Protein AF-A0A060ZBN4-F1 (afdb_monomer)

Foldseek 3Di:
DWQLCPPPQAATWDWDFWLWIWIWGDDPVDIGTQETHDPDPDDPDRAGWPDKDADNVDSQWIWTDGPQQKIWIKGWCRPGRDDDDDRTYIDTPDMDRDPDDDDDDD

Structure (mmCIF, N/CA/C/O backbone):
data_AF-A0A060ZBN4-F1
#
_entry.id   AF-A0A060ZBN4-F1
#
loop_
_atom_site.group_PDB
_atom_site.id
_atom_site.type_symbol
_atom_site.label_atom_id
_atom_site.label_alt_id
_atom_site.label_comp_id
_atom_site.label_asym_id
_atom_site.label_entity_id
_atom_site.label_seq_id
_atom_site.pdbx_PDB_ins_code
_atom_site.Cartn_x
_atom_site.Cartn_y
_atom_site.Cartn_z
_atom_site.occupancy
_atom_site.B_iso_or_equiv
_atom_site.auth_seq_id
_atom_site.auth_comp_id
_atom_site.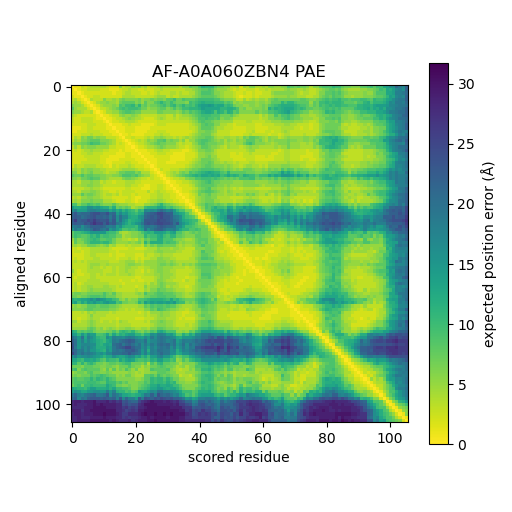auth_asym_id
_atom_site.auth_atom_id
_atom_site.pdbx_PDB_model_num
ATOM 1 N N . MET A 1 1 ? -1.896 5.415 0.949 1.00 89.25 1 MET A N 1
ATOM 2 C CA . MET A 1 1 ? -3.279 5.002 0.652 1.00 89.25 1 MET A CA 1
ATOM 3 C C . MET A 1 1 ? -3.711 3.977 1.683 1.00 89.25 1 MET A C 1
ATOM 5 O O . MET A 1 1 ? -2.973 3.020 1.905 1.00 89.25 1 MET A O 1
ATOM 9 N N . TRP A 1 2 ? -4.838 4.212 2.347 1.00 90.19 2 TRP A N 1
ATOM 10 C CA . TRP A 1 2 ? -5.403 3.265 3.309 1.00 90.19 2 TRP A CA 1
ATOM 11 C C . TRP A 1 2 ? -6.027 2.072 2.591 1.00 90.19 2 TRP A C 1
ATOM 13 O O . TRP A 1 2 ? -6.480 2.217 1.456 1.00 90.19 2 TRP A O 1
ATOM 23 N N . ILE A 1 3 ? -6.034 0.915 3.249 1.00 88.25 3 ILE A N 1
A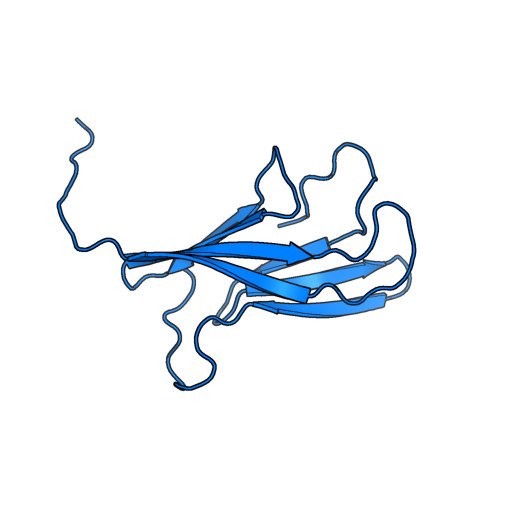TOM 24 C CA . ILE A 1 3 ? -6.763 -0.258 2.771 1.00 88.25 3 ILE A CA 1
ATOM 25 C C . ILE A 1 3 ? -8.255 0.092 2.590 1.00 88.25 3 ILE A C 1
ATOM 27 O O . ILE A 1 3 ? -8.838 0.721 3.478 1.00 88.25 3 ILE A O 1
ATOM 31 N N . PRO A 1 4 ? -8.892 -0.285 1.466 1.00 88.31 4 PRO A N 1
ATOM 32 C CA . PRO A 1 4 ? -10.304 -0.007 1.202 1.00 88.31 4 PRO A CA 1
ATOM 33 C C . PRO A 1 4 ? -11.219 -0.976 1.971 1.00 88.31 4 PRO A C 1
ATOM 35 O O . PRO A 1 4 ? -12.034 -1.699 1.400 1.00 88.31 4 PRO A O 1
ATOM 38 N N . ASP A 1 5 ? -11.084 -1.012 3.296 1.00 84.19 5 ASP A N 1
ATOM 39 C CA . ASP A 1 5 ? -11.881 -1.873 4.165 1.00 84.19 5 ASP A CA 1
ATOM 40 C C . ASP A 1 5 ? -13.139 -1.159 4.676 1.00 84.19 5 ASP A C 1
ATOM 42 O O . ASP A 1 5 ? -13.200 -0.631 5.784 1.00 84.19 5 ASP A O 1
ATOM 46 N N . SER A 1 6 ? -14.189 -1.175 3.858 1.00 76.62 6 SER A N 1
ATOM 47 C CA . SER A 1 6 ? -15.493 -0.599 4.223 1.00 76.62 6 SER A CA 1
ATOM 48 C C . SER A 1 6 ? -16.224 -1.353 5.342 1.00 76.62 6 SER A C 1
ATOM 50 O O . SER A 1 6 ? -17.188 -0.828 5.901 1.00 76.62 6 SER A O 1
ATOM 52 N N . LYS A 1 7 ? -15.806 -2.585 5.661 1.00 78.50 7 LYS A N 1
ATOM 53 C CA . LYS A 1 7 ? -16.495 -3.470 6.613 1.00 78.50 7 LYS A CA 1
ATOM 54 C C . LYS A 1 7 ? -15.752 -3.620 7.948 1.00 78.50 7 LYS A C 1
ATOM 56 O O . LYS A 1 7 ? -16.307 -4.248 8.847 1.00 78.50 7 LYS A O 1
ATOM 61 N N . GLY A 1 8 ? -14.544 -3.065 8.086 1.00 77.25 8 GLY A N 1
ATOM 62 C CA . GLY A 1 8 ? -13.721 -3.175 9.300 1.00 77.25 8 GLY A CA 1
ATOM 63 C C . GLY A 1 8 ? -13.253 -4.607 9.589 1.00 77.25 8 GLY A C 1
ATOM 64 O O . GLY A 1 8 ? -13.158 -5.020 10.744 1.00 77.25 8 GLY A O 1
ATOM 65 N N . VAL A 1 9 ? -13.072 -5.411 8.541 1.00 80.06 9 VAL A N 1
ATOM 66 C CA . VAL A 1 9 ? -12.719 -6.837 8.611 1.00 80.06 9 VAL A CA 1
ATOM 67 C C . VAL A 1 9 ? -11.197 -7.039 8.643 1.00 80.06 9 VAL A C 1
ATOM 69 O O . VAL A 1 9 ? -10.713 -8.062 9.145 1.00 80.06 9 VAL A O 1
ATOM 72 N N . TYR A 1 10 ? -10.450 -6.065 8.129 1.00 79.12 10 TYR A N 1
ATOM 73 C CA . TYR A 1 10 ? -8.999 -6.048 8.020 1.00 79.12 10 TYR A CA 1
ATOM 74 C C . TYR A 1 10 ? -8.378 -5.134 9.087 1.00 79.12 10 TYR A C 1
ATOM 76 O O . TYR A 1 10 ? -9.036 -4.242 9.617 1.00 79.12 10 TYR A O 1
ATOM 84 N N . PRO A 1 11 ? -7.099 -5.347 9.444 1.00 81.50 11 PRO A N 1
ATOM 85 C CA . PRO A 1 11 ? -6.375 -4.377 10.254 1.00 81.50 11 PRO A CA 1
ATOM 86 C C . PRO A 1 11 ? -6.202 -3.052 9.499 1.00 81.50 11 PRO A C 1
ATOM 88 O O . PRO A 1 11 ? -6.147 -3.038 8.269 1.00 81.50 11 PRO A O 1
ATOM 91 N N . ASP A 1 12 ? -6.014 -1.963 10.241 1.00 87.75 12 ASP A N 1
ATOM 92 C CA . ASP A 1 12 ? -5.713 -0.643 9.683 1.00 87.75 12 ASP A CA 1
ATOM 93 C C . ASP A 1 12 ? -4.341 -0.652 8.994 1.00 87.75 12 ASP A C 1
ATOM 95 O O . ASP A 1 12 ? -3.283 -0.508 9.620 1.00 87.75 12 ASP A O 1
ATOM 99 N N . LEU A 1 13 ? -4.359 -0.869 7.678 1.00 89.38 13 LEU A N 1
ATOM 100 C CA . LEU A 1 13 ? -3.168 -0.910 6.840 1.00 89.38 13 LEU A CA 1
ATOM 101 C C . LEU A 1 13 ? -3.048 0.357 5.998 1.00 89.38 13 LEU A C 1
ATOM 103 O O . LEU A 1 13 ? -3.973 0.762 5.293 1.00 89.38 13 LEU A O 1
ATOM 107 N N . LEU A 1 14 ? -1.857 0.943 6.025 1.00 91.00 14 LEU A N 1
ATOM 108 C CA . LEU A 1 14 ? -1.466 2.079 5.210 1.00 91.00 14 LEU A CA 1
ATOM 109 C C . LEU A 1 14 ? -0.365 1.649 4.241 1.00 91.00 14 LEU A C 1
ATOM 111 O O . LEU A 1 14 ? 0.723 1.253 4.652 1.00 91.00 14 LEU A O 1
ATOM 115 N N . ALA A 1 15 ? -0.627 1.769 2.944 1.00 91.25 15 ALA A N 1
ATOM 116 C CA . ALA A 1 15 ? 0.375 1.568 1.906 1.00 91.25 15 ALA A CA 1
ATOM 117 C C . ALA A 1 15 ? 1.035 2.893 1.502 1.00 91.25 15 ALA A C 1
ATOM 119 O O . ALA A 1 15 ? 0.358 3.912 1.319 1.00 91.25 15 ALA A O 1
ATOM 120 N N . THR A 1 16 ? 2.353 2.868 1.323 1.00 90.81 16 THR A N 1
ATOM 121 C CA . THR A 1 16 ? 3.155 4.006 0.850 1.00 90.81 16 THR A CA 1
ATOM 122 C C . THR A 1 16 ? 4.135 3.545 -0.220 1.00 90.81 16 THR A C 1
ATOM 124 O O . THR A 1 16 ? 4.862 2.576 0.013 1.00 90.81 16 THR A O 1
ATOM 127 N N . SER A 1 17 ? 4.193 4.242 -1.352 1.00 86.44 17 SER A N 1
ATOM 128 C CA . SER A 1 17 ? 5.205 4.029 -2.389 1.00 86.44 17 SER A CA 1
ATOM 129 C C . SER A 1 17 ? 6.423 4.938 -2.206 1.00 86.44 17 SER A C 1
ATOM 131 O O . SER A 1 17 ? 6.360 5.985 -1.562 1.00 86.44 17 SER A O 1
ATOM 133 N N . GLY A 1 18 ? 7.537 4.508 -2.787 1.00 80.81 18 GLY A N 1
ATOM 134 C CA . GLY A 1 18 ? 8.813 5.209 -2.896 1.00 80.81 18 GLY A CA 1
ATOM 135 C C . GLY A 1 18 ? 9.697 4.374 -3.818 1.00 80.81 18 GLY A C 1
ATOM 136 O O . GLY A 1 18 ? 9.236 3.939 -4.872 1.00 80.81 18 GLY A O 1
ATOM 137 N N . ASP A 1 19 ? 10.900 4.024 -3.368 1.00 78.12 19 ASP A N 1
ATOM 138 C CA . ASP A 1 19 ? 11.727 3.012 -4.053 1.00 78.12 19 ASP A CA 1
ATOM 139 C C . ASP A 1 19 ? 11.118 1.601 -3.966 1.00 78.12 19 ASP A C 1
ATOM 141 O O . ASP A 1 19 ? 11.362 0.744 -4.806 1.00 78.12 19 ASP A O 1
ATOM 145 N N . TYR A 1 20 ? 10.296 1.366 -2.940 1.00 83.25 20 TYR A N 1
ATOM 146 C CA . TYR A 1 20 ? 9.586 0.115 -2.691 1.00 83.25 20 TYR A CA 1
ATOM 147 C C . TYR A 1 20 ? 8.182 0.420 -2.180 1.00 83.25 20 TYR A C 1
ATOM 149 O O . TYR A 1 20 ? 7.952 1.474 -1.575 1.00 83.25 20 TYR A O 1
ATOM 157 N N . LEU A 1 21 ? 7.253 -0.521 -2.348 1.00 86.69 21 LEU A N 1
ATOM 158 C CA . LEU A 1 21 ? 5.941 -0.414 -1.722 1.00 86.69 21 LEU A CA 1
ATOM 159 C C . LEU A 1 21 ? 6.040 -0.935 -0.280 1.00 86.69 21 LEU A C 1
ATOM 161 O O . LEU A 1 21 ? 6.486 -2.053 -0.024 1.00 86.69 21 LEU A O 1
ATOM 165 N N . ARG A 1 22 ? 5.665 -0.102 0.687 1.00 90.38 22 ARG A N 1
ATOM 166 C CA . ARG A 1 22 ? 5.691 -0.423 2.120 1.00 90.38 22 ARG A CA 1
ATOM 167 C C . ARG A 1 22 ? 4.276 -0.479 2.655 1.00 90.38 22 ARG A C 1
ATOM 169 O O . ARG A 1 22 ? 3.483 0.419 2.374 1.00 90.38 22 ARG A O 1
ATOM 176 N N . ILE A 1 23 ? 3.996 -1.500 3.453 1.00 90.69 23 ILE A N 1
ATOM 177 C CA . ILE A 1 23 ? 2.737 -1.670 4.168 1.00 90.69 23 ILE A CA 1
ATOM 178 C C . ILE A 1 23 ? 2.999 -1.453 5.649 1.00 90.69 23 ILE A C 1
ATOM 180 O O . ILE A 1 23 ? 3.800 -2.155 6.273 1.00 90.69 23 ILE A O 1
ATOM 184 N N . TRP A 1 24 ? 2.309 -0.473 6.202 1.00 90.38 24 TRP A N 1
ATOM 185 C CA . TRP A 1 24 ? 2.351 -0.106 7.603 1.00 90.38 24 TRP A CA 1
ATOM 186 C C . TRP A 1 24 ? 1.058 -0.556 8.263 1.00 90.38 24 TRP A C 1
ATOM 188 O O . TRP A 1 24 ? -0.014 -0.347 7.703 1.00 90.38 24 TRP A O 1
ATOM 198 N N . ARG A 1 25 ? 1.149 -1.138 9.454 1.00 88.38 25 ARG A N 1
ATOM 199 C CA . ARG A 1 25 ? 0.005 -1.275 10.350 1.00 88.38 25 ARG A CA 1
ATOM 200 C C . ARG A 1 25 ? -0.014 -0.065 11.256 1.00 88.38 25 ARG A C 1
ATOM 202 O O . ARG A 1 25 ? 0.975 0.221 11.936 1.00 88.38 25 ARG A O 1
ATOM 209 N N . VAL A 1 26 ? -1.131 0.636 11.239 1.00 87.56 26 VAL A N 1
ATOM 210 C CA . VAL A 1 26 ? -1.380 1.750 12.141 1.00 87.56 26 VAL A CA 1
ATOM 211 C C . VAL A 1 26 ? -2.325 1.248 13.221 1.00 87.56 26 VAL A C 1
ATOM 213 O O . VAL A 1 26 ? -3.265 0.515 12.952 1.00 87.56 26 VAL A O 1
ATOM 216 N N . SER A 1 27 ? -2.032 1.585 14.463 1.00 84.69 27 SER A N 1
ATOM 217 C CA . SER A 1 27 ? -2.899 1.355 15.612 1.00 84.69 27 SER A CA 1
ATOM 218 C C . SER A 1 27 ? -2.970 2.646 16.418 1.00 84.69 27 SER A C 1
ATOM 220 O O . SER A 1 27 ? -2.177 3.562 16.191 1.00 84.69 27 SER A O 1
ATOM 222 N N . GLU A 1 28 ? -3.877 2.718 17.390 1.00 82.50 28 GLU A N 1
ATOM 223 C CA . GLU A 1 28 ? -3.970 3.879 18.286 1.00 82.50 28 GLU A CA 1
ATOM 224 C C . GLU A 1 28 ? -2.651 4.169 19.021 1.00 82.50 28 GLU A C 1
ATOM 226 O O . GLU A 1 28 ? -2.353 5.318 19.340 1.00 82.50 28 GLU A O 1
ATOM 231 N N . THR A 1 29 ? -1.853 3.131 19.288 1.00 84.94 29 THR A N 1
ATOM 232 C CA . THR A 1 29 ? -0.651 3.220 20.125 1.00 84.94 29 THR A CA 1
ATOM 233 C C . THR A 1 29 ? 0.650 3.279 19.335 1.00 84.94 29 THR A C 1
ATOM 235 O O . THR A 1 29 ? 1.629 3.843 19.818 1.00 84.94 29 THR A O 1
ATOM 238 N N . GLU A 1 30 ? 0.696 2.686 18.141 1.00 86.12 30 GLU A N 1
ATOM 239 C CA . GLU A 1 30 ? 1.918 2.614 17.339 1.00 86.12 30 GLU A CA 1
ATOM 240 C C . GLU A 1 30 ? 1.651 2.471 15.838 1.00 86.12 30 GLU A C 1
ATOM 242 O O . GLU A 1 30 ? 0.643 1.912 15.405 1.00 86.12 30 GLU A O 1
ATOM 247 N N . THR A 1 31 ? 2.605 2.948 15.035 1.00 89.06 31 THR A N 1
ATOM 248 C CA . THR A 1 31 ? 2.693 2.663 13.599 1.00 89.06 31 THR A CA 1
ATOM 249 C C . THR A 1 31 ? 3.907 1.784 13.353 1.00 89.06 31 THR A C 1
ATOM 251 O O . THR A 1 31 ? 5.035 2.182 13.652 1.00 89.06 31 THR A O 1
ATOM 254 N N . ARG A 1 32 ? 3.691 0.596 12.794 1.00 88.50 32 ARG A N 1
ATOM 255 C CA . ARG A 1 32 ? 4.743 -0.394 12.558 1.00 88.50 32 ARG A CA 1
ATOM 256 C C . ARG A 1 32 ? 4.801 -0.780 11.088 1.00 88.50 32 ARG A C 1
ATOM 258 O O . ARG A 1 32 ? 3.775 -1.005 10.455 1.00 88.50 32 ARG A O 1
ATOM 265 N N . LEU A 1 33 ? 6.013 -0.903 10.550 1.00 88.50 33 LEU A N 1
ATOM 266 C CA . LEU A 1 33 ? 6.219 -1.502 9.233 1.00 88.50 33 LEU A CA 1
ATOM 267 C C . LEU A 1 33 ? 5.920 -3.004 9.319 1.00 88.50 33 LEU A C 1
ATOM 269 O O . LEU A 1 33 ? 6.619 -3.733 10.024 1.00 88.50 33 LEU A O 1
ATOM 273 N N . GLU A 1 34 ? 4.892 -3.454 8.607 1.00 86.25 34 GLU A N 1
ATOM 274 C CA . GLU A 1 34 ? 4.516 -4.868 8.536 1.00 86.25 34 GLU A CA 1
ATOM 275 C C . GLU A 1 34 ? 5.207 -5.568 7.372 1.00 86.25 34 GLU A C 1
ATOM 277 O O . GLU A 1 34 ? 5.766 -6.649 7.542 1.00 86.25 34 GLU A O 1
ATOM 282 N N . CYS A 1 35 ? 5.183 -4.940 6.192 1.00 85.94 35 CYS A N 1
ATOM 283 C CA . CYS A 1 35 ? 5.639 -5.574 4.966 1.00 85.94 35 CYS A CA 1
ATOM 284 C C . CYS A 1 35 ? 6.397 -4.606 4.060 1.00 85.94 35 CYS A C 1
ATOM 286 O O . CYS A 1 35 ? 5.989 -3.460 3.865 1.00 85.94 35 CYS A O 1
ATOM 288 N N . LEU A 1 36 ? 7.478 -5.099 3.461 1.00 87.44 36 LEU A N 1
ATOM 289 C CA . LEU A 1 36 ? 8.172 -4.444 2.360 1.00 87.44 36 LEU A CA 1
ATOM 290 C C . LEU A 1 36 ? 7.961 -5.290 1.105 1.00 87.44 36 LEU A C 1
ATOM 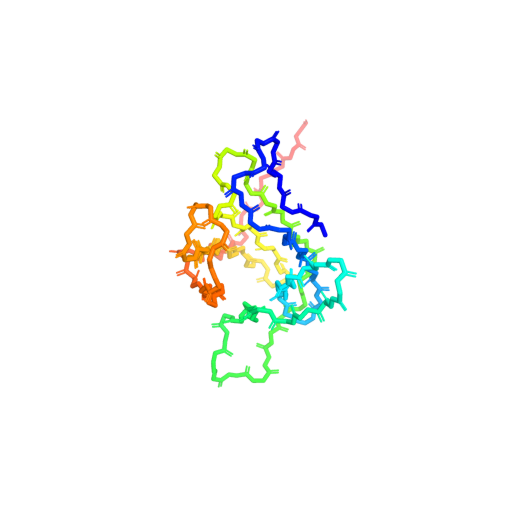292 O O . LEU A 1 36 ? 8.469 -6.407 1.005 1.00 87.44 36 LEU A O 1
ATOM 296 N N . LEU A 1 37 ? 7.222 -4.742 0.152 1.00 84.50 37 LEU A N 1
ATOM 297 C CA . LEU A 1 37 ? 6.968 -5.350 -1.141 1.00 84.50 37 LEU A CA 1
ATOM 298 C C . LEU A 1 37 ? 8.086 -4.922 -2.086 1.00 84.50 37 LEU A C 1
ATOM 300 O O . LEU A 1 37 ? 8.115 -3.800 -2.595 1.00 84.50 37 LEU A O 1
ATOM 304 N N . ASN A 1 38 ? 9.044 -5.828 -2.257 1.00 79.56 38 ASN A N 1
ATOM 305 C CA . ASN A 1 38 ? 10.153 -5.665 -3.179 1.00 79.56 38 ASN A CA 1
ATOM 306 C C . ASN A 1 38 ? 10.224 -6.872 -4.112 1.00 79.56 38 ASN A C 1
ATOM 308 O O . ASN A 1 38 ? 10.177 -8.028 -3.691 1.00 79.56 38 ASN A O 1
ATOM 312 N N . ASN A 1 39 ? 10.311 -6.567 -5.397 1.00 66.56 39 ASN A N 1
ATOM 313 C CA . ASN A 1 39 ? 10.268 -7.525 -6.483 1.00 66.56 39 ASN A CA 1
ATOM 314 C C . ASN A 1 39 ? 11.665 -8.081 -6.798 1.00 66.56 39 ASN A C 1
ATOM 316 O O . ASN A 1 39 ? 11.819 -9.182 -7.320 1.00 66.56 39 ASN A O 1
ATOM 320 N N . ASN A 1 40 ? 12.709 -7.345 -6.416 1.00 63.19 40 ASN A N 1
ATOM 321 C CA . ASN A 1 40 ? 14.074 -7.685 -6.756 1.00 63.19 40 ASN A CA 1
ATOM 322 C C . ASN A 1 40 ? 14.884 -8.015 -5.501 1.00 63.19 40 ASN A C 1
ATOM 324 O O . ASN A 1 40 ? 15.401 -7.135 -4.818 1.00 63.19 40 ASN A O 1
ATOM 328 N N . LYS A 1 41 ? 14.994 -9.308 -5.180 1.00 57.09 41 LYS A N 1
ATOM 329 C CA . LYS A 1 41 ? 15.833 -9.775 -4.062 1.00 57.09 41 LYS A CA 1
ATOM 330 C C . LYS A 1 41 ? 17.336 -9.750 -4.378 1.00 57.09 41 LYS A C 1
ATOM 332 O O . LYS A 1 41 ? 18.115 -10.063 -3.486 1.00 57.09 41 LYS A O 1
ATOM 337 N N . ASN A 1 42 ? 17.741 -9.445 -5.618 1.00 49.81 42 ASN A N 1
ATOM 338 C CA . ASN A 1 42 ? 19.095 -9.734 -6.103 1.00 49.81 42 ASN A CA 1
ATOM 339 C C . ASN A 1 42 ? 19.755 -8.601 -6.910 1.00 49.81 42 ASN A C 1
ATOM 341 O O . ASN A 1 42 ? 20.850 -8.787 -7.431 1.00 49.81 42 ASN A O 1
ATOM 345 N N . SER A 1 43 ? 19.109 -7.444 -7.050 1.00 50.91 43 SER A N 1
ATOM 346 C CA . SER A 1 43 ? 19.677 -6.299 -7.757 1.00 50.91 43 SER A CA 1
ATOM 347 C C . SER A 1 43 ? 19.322 -5.017 -7.022 1.00 50.91 43 SER A C 1
ATOM 349 O O . SER A 1 43 ? 18.150 -4.778 -6.733 1.00 50.91 43 SER A O 1
ATOM 351 N N . ASP A 1 44 ? 20.329 -4.181 -6.789 1.00 53.66 44 ASP A N 1
ATOM 352 C CA . ASP A 1 44 ? 20.227 -2.859 -6.160 1.00 53.66 44 ASP A CA 1
ATOM 353 C C . ASP A 1 44 ? 19.402 -1.845 -6.980 1.00 53.66 44 ASP A C 1
ATOM 355 O O . ASP A 1 44 ? 19.309 -0.674 -6.620 1.00 53.66 44 ASP A O 1
ATOM 359 N N . PHE A 1 45 ? 18.806 -2.281 -8.094 1.00 52.50 45 PHE A N 1
ATOM 360 C CA . PHE A 1 45 ? 17.989 -1.465 -8.974 1.00 52.50 45 PHE A CA 1
ATOM 361 C C . PHE A 1 45 ? 16.524 -1.918 -8.925 1.00 52.50 45 PHE A C 1
ATOM 363 O O . PHE A 1 45 ? 16.147 -2.967 -9.455 1.00 52.50 45 PHE A O 1
ATOM 370 N N . CYS A 1 46 ? 15.690 -1.099 -8.289 1.00 61.84 46 CYS A N 1
ATOM 371 C CA . CYS A 1 46 ? 14.243 -1.123 -8.450 1.00 61.84 46 CYS A CA 1
ATOM 372 C C . CYS A 1 46 ? 13.861 0.202 -9.108 1.00 61.84 46 CYS A C 1
ATOM 374 O O . CYS A 1 46 ? 14.207 1.266 -8.592 1.00 61.84 46 CYS A O 1
ATOM 376 N N . ALA A 1 47 ? 13.228 0.150 -10.280 1.00 70.75 47 ALA A N 1
ATOM 377 C CA . ALA A 1 47 ? 12.747 1.366 -10.910 1.00 70.75 47 ALA A CA 1
ATOM 378 C C . ALA A 1 47 ? 11.689 2.006 -9.996 1.00 70.75 47 ALA A C 1
ATOM 380 O O . ALA A 1 47 ? 10.841 1.282 -9.465 1.00 70.75 47 ALA A O 1
ATOM 381 N N . PRO A 1 48 ? 11.729 3.333 -9.796 1.00 76.38 48 PRO A N 1
ATOM 382 C CA . PRO A 1 48 ? 10.841 3.997 -8.857 1.00 76.38 48 PRO A CA 1
ATOM 383 C C . PRO A 1 48 ? 9.380 3.723 -9.216 1.00 76.38 48 PRO A C 1
ATOM 385 O O . PRO A 1 48 ? 8.984 3.783 -10.389 1.00 76.38 48 PRO A O 1
ATOM 388 N N . LEU A 1 49 ? 8.587 3.427 -8.186 1.00 83.06 49 LEU A N 1
ATOM 389 C CA . LEU A 1 49 ? 7.154 3.225 -8.339 1.00 83.06 49 LEU A CA 1
ATOM 390 C C . LEU A 1 49 ? 6.504 4.571 -8.652 1.00 83.06 49 LEU A C 1
ATOM 392 O O . LEU A 1 49 ? 6.620 5.523 -7.880 1.00 83.06 49 LEU A O 1
ATOM 396 N N . THR A 1 50 ? 5.810 4.647 -9.780 1.00 85.19 50 THR A N 1
ATOM 397 C CA . THR A 1 50 ? 5.105 5.862 -10.207 1.00 85.19 50 THR A CA 1
ATOM 398 C C . THR A 1 50 ? 3.694 5.912 -9.648 1.00 85.19 50 THR A C 1
ATOM 400 O O . THR A 1 50 ? 3.186 6.992 -9.358 1.00 85.19 50 THR A O 1
ATOM 403 N N . SER A 1 51 ? 3.067 4.748 -9.473 1.00 85.19 51 SER A N 1
ATOM 404 C CA . SER A 1 51 ? 1.718 4.631 -8.935 1.00 85.19 51 SER A CA 1
ATOM 405 C C . SER A 1 51 ? 1.518 3.293 -8.231 1.00 85.19 51 SER A C 1
ATOM 407 O O . SER A 1 51 ? 2.233 2.315 -8.471 1.00 85.19 51 SER A O 1
ATOM 409 N N . PHE A 1 52 ? 0.540 3.256 -7.336 1.00 90.62 52 PHE A N 1
ATOM 410 C CA . PHE A 1 52 ? 0.062 2.038 -6.703 1.00 90.62 52 PHE A CA 1
ATOM 411 C C . PHE A 1 52 ? -1.396 2.210 -6.292 1.00 90.62 52 PHE A C 1
ATOM 413 O O . PHE A 1 52 ? -1.817 3.325 -5.983 1.00 90.62 52 PHE A O 1
ATOM 420 N N . ASP A 1 53 ? -2.137 1.107 -6.259 1.00 90.44 53 ASP A N 1
ATOM 421 C CA . ASP A 1 53 ? -3.559 1.120 -5.933 1.00 90.44 53 ASP A CA 1
ATOM 422 C C . ASP A 1 53 ? -4.006 -0.196 -5.284 1.00 90.44 53 ASP A C 1
ATOM 424 O O . ASP A 1 53 ? -3.492 -1.273 -5.613 1.00 90.44 53 ASP A O 1
ATOM 428 N N . TRP A 1 54 ? -4.936 -0.102 -4.332 1.00 90.50 54 TRP A N 1
ATOM 429 C CA . TRP A 1 54 ? -5.546 -1.262 -3.682 1.00 90.50 54 TRP A CA 1
ATOM 430 C C . TRP A 1 54 ? -6.725 -1.766 -4.499 1.00 90.50 54 TRP A C 1
ATOM 432 O O . TRP A 1 54 ? -7.542 -0.992 -4.978 1.00 90.50 54 TRP A O 1
ATOM 442 N N . ASN A 1 55 ? -6.885 -3.080 -4.581 1.00 87.69 55 ASN A N 1
ATOM 443 C CA . ASN A 1 55 ? -8.086 -3.635 -5.176 1.00 87.69 55 ASN A CA 1
ATOM 444 C C . ASN A 1 55 ? -9.282 -3.445 -4.224 1.00 87.69 55 ASN A C 1
ATOM 446 O O . ASN A 1 55 ? -9.291 -3.952 -3.103 1.00 87.69 55 ASN A O 1
ATOM 450 N N . GLU A 1 56 ? -10.303 -2.727 -4.688 1.00 85.56 56 GLU A N 1
ATOM 451 C CA . GLU A 1 56 ? -11.514 -2.432 -3.910 1.00 85.56 56 GLU A CA 1
ATOM 452 C C . GLU A 1 56 ? -12.411 -3.660 -3.667 1.00 85.56 56 GLU A C 1
ATOM 454 O O . GLU A 1 56 ? -13.205 -3.679 -2.727 1.00 85.56 56 GLU A O 1
ATOM 459 N N . VAL A 1 57 ? -12.305 -4.689 -4.514 1.00 85.00 57 VAL A N 1
ATOM 460 C CA . VAL A 1 57 ? -13.097 -5.927 -4.422 1.00 85.00 57 VAL A CA 1
ATOM 461 C C . VAL A 1 57 ? -12.420 -6.946 -3.506 1.00 85.00 57 VAL A C 1
ATOM 463 O O . VAL A 1 57 ? -13.085 -7.575 -2.682 1.00 85.00 57 VAL A O 1
ATOM 466 N N . ASP A 1 58 ? -11.104 -7.105 -3.642 1.00 84.81 58 ASP A N 1
ATOM 467 C CA . ASP A 1 58 ? -10.266 -7.965 -2.804 1.00 84.81 58 ASP A CA 1
ATOM 468 C C . ASP A 1 58 ? -9.117 -7.149 -2.190 1.00 84.81 58 ASP A C 1
ATOM 470 O O . ASP A 1 58 ? -8.049 -7.053 -2.796 1.00 84.81 58 ASP A O 1
ATOM 474 N N . PRO A 1 59 ? -9.288 -6.610 -0.967 1.00 85.94 59 PRO A N 1
ATOM 475 C CA . PRO A 1 59 ? -8.279 -5.787 -0.296 1.00 85.94 59 PRO A CA 1
ATOM 476 C C . PRO A 1 59 ? -6.945 -6.494 -0.023 1.00 85.94 59 PRO A C 1
ATOM 478 O O . PRO A 1 59 ? -5.987 -5.851 0.391 1.00 85.94 59 PRO A O 1
ATOM 481 N N . ASN A 1 60 ? -6.841 -7.803 -0.264 1.00 85.94 60 ASN A N 1
ATOM 482 C CA . ASN A 1 60 ? -5.570 -8.526 -0.224 1.00 85.94 60 ASN A CA 1
ATOM 483 C C . ASN A 1 60 ? -4.737 -8.332 -1.496 1.00 85.94 60 ASN A C 1
ATOM 485 O O . ASN A 1 60 ? -3.638 -8.874 -1.599 1.00 85.94 60 ASN A O 1
ATOM 489 N N . LEU A 1 61 ? -5.248 -7.619 -2.496 1.00 87.81 61 LEU A N 1
ATOM 490 C CA . LEU A 1 61 ? -4.563 -7.373 -3.755 1.00 87.81 61 LEU A CA 1
ATOM 491 C C . LEU A 1 61 ? -4.144 -5.911 -3.872 1.00 87.81 61 LEU A C 1
ATOM 493 O O . LEU A 1 61 ? -4.924 -4.993 -3.626 1.00 87.81 61 LEU A O 1
ATOM 497 N N . LEU A 1 62 ? -2.910 -5.712 -4.318 1.00 89.62 62 LEU A N 1
ATOM 498 C CA . LEU A 1 62 ? -2.323 -4.402 -4.578 1.00 89.62 62 LEU A CA 1
ATOM 499 C C . LEU A 1 62 ? -1.671 -4.395 -5.951 1.00 89.62 62 LEU A C 1
ATOM 501 O O . LEU A 1 62 ? -0.899 -5.294 -6.275 1.00 89.62 62 LEU A O 1
ATOM 505 N N . GLY A 1 63 ? -1.939 -3.370 -6.746 1.00 89.88 63 GLY A N 1
ATOM 506 C CA . GLY A 1 63 ? -1.214 -3.103 -7.981 1.00 89.88 63 GLY A CA 1
ATOM 507 C C . GLY A 1 63 ? -0.144 -2.044 -7.754 1.00 89.88 63 GLY A C 1
ATOM 508 O O . GLY A 1 63 ? -0.393 -1.044 -7.091 1.00 89.88 63 GLY A O 1
ATOM 509 N N . THR A 1 64 ? 1.041 -2.236 -8.321 1.00 89.44 64 THR A N 1
ATOM 510 C CA . THR A 1 64 ? 2.070 -1.192 -8.439 1.00 89.44 64 THR A CA 1
ATOM 511 C C . THR A 1 64 ? 2.484 -1.050 -9.889 1.00 89.44 64 THR A C 1
ATOM 513 O O . THR A 1 64 ? 2.710 -2.066 -10.546 1.00 89.44 64 THR A O 1
ATOM 516 N N . SER A 1 65 ? 2.666 0.177 -10.359 1.00 86.75 65 SER A N 1
ATOM 517 C CA . SER A 1 65 ? 3.294 0.465 -11.646 1.00 86.75 65 SER A CA 1
ATOM 518 C C . SER A 1 65 ? 4.633 1.160 -11.438 1.00 86.75 65 SER A C 1
ATOM 520 O O . SER A 1 65 ? 4.768 2.051 -10.594 1.00 86.75 65 SER A O 1
ATOM 522 N N . SER A 1 66 ? 5.605 0.772 -12.246 1.00 83.25 66 SER A N 1
ATOM 523 C CA . SER A 1 66 ? 6.944 1.343 -12.271 1.00 83.25 66 SER A CA 1
ATOM 524 C C . SER A 1 66 ? 7.162 2.132 -13.558 1.00 83.25 66 SER A C 1
ATOM 526 O O . SER A 1 66 ? 6.487 1.922 -14.566 1.00 83.25 66 SER A O 1
ATOM 528 N N . ILE A 1 67 ? 8.143 3.034 -13.542 1.00 83.31 67 ILE A N 1
ATOM 529 C CA . ILE A 1 67 ? 8.552 3.772 -14.749 1.00 83.31 67 ILE A CA 1
ATOM 530 C C . ILE A 1 67 ? 9.172 2.864 -15.826 1.00 83.31 67 ILE A C 1
ATOM 532 O O . ILE A 1 67 ? 9.225 3.229 -16.994 1.00 83.31 67 ILE A O 1
ATOM 536 N N . ASP A 1 68 ? 9.617 1.666 -15.450 1.00 76.38 68 ASP A N 1
ATOM 537 C CA . ASP A 1 68 ? 10.250 0.687 -16.336 1.00 76.38 68 ASP A CA 1
ATOM 538 C C . ASP A 1 68 ? 9.245 -0.157 -17.140 1.00 76.38 68 ASP A C 1
ATOM 540 O O . ASP A 1 68 ? 9.575 -1.265 -17.556 1.00 76.38 68 ASP A O 1
ATOM 544 N N . THR A 1 69 ? 8.021 0.344 -17.355 1.00 80.12 69 THR A N 1
ATOM 545 C CA . THR A 1 69 ? 6.909 -0.347 -18.043 1.00 80.12 69 THR A CA 1
ATOM 546 C C . THR A 1 69 ? 6.424 -1.631 -17.355 1.00 80.12 69 THR A C 1
ATOM 548 O O . THR A 1 69 ? 5.620 -2.380 -17.916 1.00 80.12 69 THR A O 1
ATOM 551 N N . THR A 1 70 ? 6.861 -1.885 -16.119 1.00 83.12 70 THR A N 1
ATOM 552 C CA . THR A 1 70 ? 6.422 -3.041 -15.335 1.00 83.12 70 THR A CA 1
ATOM 553 C C . THR A 1 70 ? 5.262 -2.672 -14.420 1.00 83.12 70 THR A C 1
ATOM 555 O O . THR A 1 70 ? 5.327 -1.723 -13.640 1.00 83.12 70 THR A O 1
ATOM 558 N N . CYS A 1 71 ? 4.220 -3.495 -14.444 1.00 84.44 71 CYS A N 1
ATOM 559 C CA . CYS A 1 71 ? 3.163 -3.516 -13.446 1.00 84.44 71 CYS A CA 1
ATOM 560 C C . CYS A 1 71 ? 3.278 -4.805 -12.627 1.00 84.44 71 CYS A C 1
ATOM 562 O O . CYS A 1 71 ? 3.391 -5.898 -13.175 1.00 84.44 71 CYS A O 1
ATOM 564 N N . THR A 1 72 ? 3.239 -4.701 -11.305 1.00 86.19 72 THR A N 1
ATOM 565 C CA . THR A 1 72 ? 3.295 -5.853 -10.398 1.00 86.19 72 THR A CA 1
ATOM 566 C C . THR A 1 72 ? 2.023 -5.912 -9.573 1.00 86.19 72 THR A C 1
ATOM 568 O O . THR A 1 72 ? 1.635 -4.930 -8.947 1.00 86.19 72 THR A O 1
ATOM 571 N N . ILE A 1 73 ? 1.380 -7.074 -9.572 1.00 89.31 73 ILE A N 1
ATOM 572 C CA . ILE A 1 73 ? 0.267 -7.397 -8.692 1.00 89.31 73 ILE A CA 1
ATOM 573 C C . ILE A 1 73 ? 0.818 -8.157 -7.492 1.00 89.31 73 ILE A C 1
ATOM 575 O O . ILE A 1 73 ? 1.433 -9.220 -7.623 1.00 89.31 73 ILE A O 1
ATOM 579 N N . TRP A 1 74 ? 0.565 -7.605 -6.320 1.00 87.12 74 TRP A N 1
ATOM 580 C CA . TRP A 1 74 ? 0.956 -8.113 -5.022 1.00 87.12 74 TRP A CA 1
ATOM 581 C C . TRP A 1 74 ? -0.233 -8.791 -4.360 1.00 87.12 74 TRP A C 1
ATOM 583 O O . TRP A 1 74 ? -1.332 -8.241 -4.318 1.00 87.12 74 TRP A O 1
ATOM 593 N N . GLY A 1 75 ? -0.001 -9.993 -3.845 1.00 88.19 75 GLY A N 1
ATOM 594 C CA . GLY A 1 75 ? -0.890 -10.651 -2.903 1.00 88.19 75 GLY A CA 1
ATOM 595 C C . GLY A 1 75 ? -0.395 -10.405 -1.489 1.00 88.19 7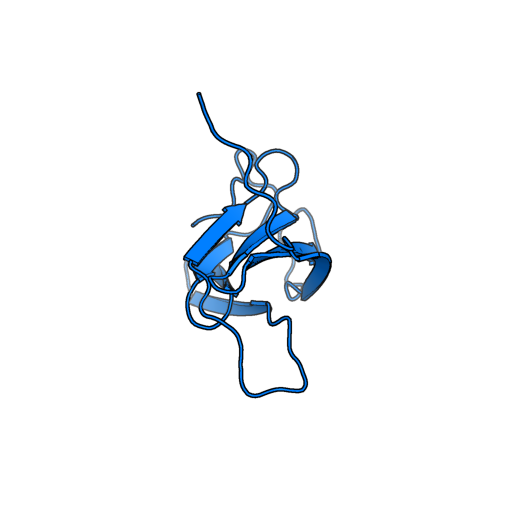5 GLY A C 1
ATOM 596 O O . GLY A 1 75 ? 0.725 -10.785 -1.152 1.00 88.19 75 GLY A O 1
ATOM 597 N N . LEU A 1 76 ? -1.227 -9.784 -0.669 1.00 86.12 76 LEU A N 1
ATOM 598 C CA . LEU A 1 76 ? -1.041 -9.698 0.765 1.00 86.12 76 LEU A CA 1
ATOM 599 C C . LEU A 1 7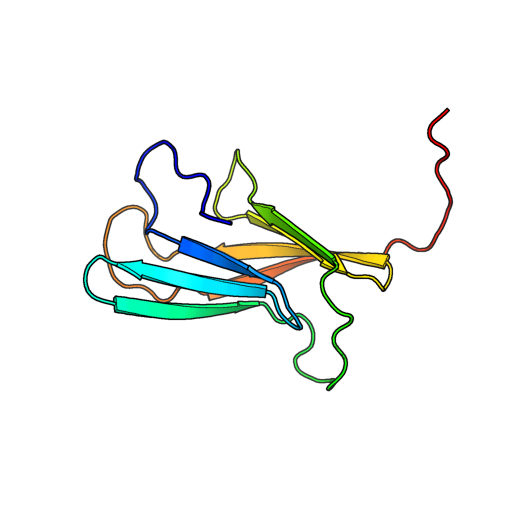6 ? -1.746 -10.862 1.439 1.00 86.12 76 LEU A C 1
ATOM 601 O O . LEU A 1 76 ? -2.911 -11.146 1.193 1.00 86.12 76 LEU A O 1
ATOM 605 N N . GLU A 1 77 ? -1.028 -11.522 2.327 1.00 81.69 77 GLU A N 1
ATOM 606 C CA . GLU A 1 77 ? -1.586 -12.520 3.216 1.00 81.69 77 GLU A CA 1
ATOM 607 C C . GLU A 1 77 ? -1.712 -11.862 4.587 1.00 81.69 77 GLU A C 1
ATOM 609 O O . GLU A 1 77 ? -0.833 -11.947 5.449 1.00 81.69 77 GLU A O 1
ATOM 614 N N . THR A 1 78 ? -2.792 -11.095 4.761 1.00 71.31 78 THR A N 1
ATOM 615 C CA . THR A 1 78 ? -3.133 -10.541 6.069 1.00 71.31 78 THR A CA 1
ATOM 616 C C . THR A 1 78 ? -3.629 -11.709 6.909 1.00 71.31 78 THR A C 1
ATOM 618 O O . THR A 1 78 ? -4.744 -12.187 6.717 1.00 71.31 78 THR A O 1
ATOM 621 N N . GLY A 1 79 ? -2.764 -12.233 7.777 1.00 55.62 79 GLY A N 1
ATOM 622 C CA . GLY A 1 79 ? -2.925 -13.545 8.406 1.00 55.62 79 GLY A CA 1
ATOM 623 C C . GLY A 1 79 ? -4.118 -13.741 9.348 1.00 55.62 79 GLY A C 1
ATOM 624 O O . GLY A 1 79 ? -4.056 -14.672 10.145 1.00 55.62 79 GLY A O 1
ATOM 625 N N . GLN A 1 80 ? -5.163 -12.908 9.300 1.00 53.19 80 GLN A N 1
ATOM 626 C CA . GLN A 1 80 ? -6.522 -13.226 9.744 1.00 53.19 80 GLN A CA 1
ATOM 627 C C . GLN A 1 80 ? -7.501 -12.082 9.441 1.00 53.19 80 GLN A C 1
ATOM 629 O O . GLN A 1 80 ? -7.231 -10.918 9.727 1.00 53.19 80 GLN A O 1
ATOM 634 N N . VAL A 1 81 ? -8.682 -12.461 8.952 1.00 52.03 81 VAL A N 1
ATOM 635 C CA . VAL A 1 81 ? -9.937 -11.741 9.182 1.00 52.03 81 VAL A CA 1
ATOM 636 C C . VAL A 1 81 ? -10.172 -11.767 10.696 1.00 52.03 81 VAL A C 1
ATOM 638 O O . VAL A 1 81 ? -10.264 -12.853 11.264 1.00 52.03 81 VAL A O 1
ATOM 641 N N . LEU A 1 82 ? -10.250 -10.597 11.337 1.00 49.69 82 LEU A N 1
ATOM 642 C CA . LEU A 1 82 ? -10.426 -10.392 12.789 1.00 49.69 82 LEU A CA 1
ATOM 643 C C . LEU A 1 82 ? -9.149 -10.513 13.654 1.00 49.69 82 LEU A C 1
ATOM 645 O O . LEU A 1 82 ? -8.849 -11.537 14.265 1.00 49.69 82 LEU A O 1
ATOM 649 N N . GLY A 1 83 ? -8.461 -9.378 13.810 1.00 47.53 83 GLY A N 1
ATOM 650 C CA . GLY A 1 83 ? -7.953 -8.917 15.111 1.00 47.53 83 GLY A CA 1
ATOM 651 C C . GLY A 1 83 ? -6.761 -9.630 15.757 1.00 47.53 83 GLY A C 1
ATOM 652 O O . GLY A 1 83 ? -6.390 -9.244 16.867 1.00 47.53 83 GLY A O 1
ATOM 653 N N . ARG A 1 84 ? -6.128 -10.629 15.126 1.00 46.47 84 ARG A N 1
ATOM 654 C CA . ARG A 1 84 ? -4.934 -11.278 15.696 1.00 46.47 84 ARG A CA 1
ATOM 655 C C . ARG A 1 84 ? -3.673 -11.092 14.858 1.00 46.47 84 ARG A C 1
ATOM 657 O O . ARG A 1 84 ? -3.663 -11.197 13.637 1.00 46.47 84 ARG A O 1
ATOM 664 N N . VAL A 1 85 ? -2.612 -10.785 15.601 1.00 47.88 85 VAL A N 1
ATOM 665 C CA . VAL A 1 85 ? -1.283 -10.302 15.216 1.00 47.88 85 VAL A CA 1
ATOM 666 C C . VAL A 1 85 ? -0.502 -11.346 14.420 1.00 47.88 85 VAL A C 1
ATOM 668 O O . VAL A 1 85 ? 0.455 -11.933 14.916 1.00 47.88 85 VAL A O 1
ATOM 671 N N . ASN A 1 86 ? -0.893 -11.580 13.175 1.00 56.44 86 ASN A N 1
ATOM 672 C CA . ASN A 1 86 ? 0.010 -12.192 12.212 1.00 56.44 86 ASN A CA 1
ATOM 673 C C . ASN A 1 86 ? 0.675 -11.085 11.386 1.00 56.44 86 ASN A C 1
ATOM 675 O O . ASN A 1 86 ? 0.047 -10.063 11.069 1.00 56.44 86 ASN A O 1
ATOM 679 N N . LEU A 1 87 ? 1.971 -11.276 11.117 1.00 65.06 87 LEU A N 1
ATOM 680 C CA . LEU A 1 87 ? 2.741 -10.429 10.210 1.00 65.06 87 LEU A CA 1
ATOM 681 C C . LEU A 1 87 ? 2.015 -10.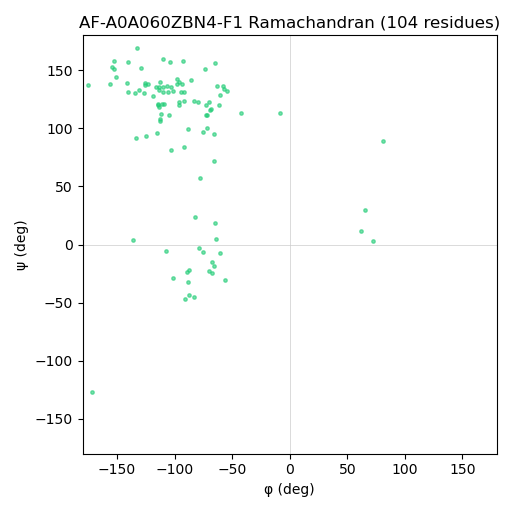391 8.864 1.00 65.06 87 LEU A C 1
ATOM 683 O O . LEU A 1 87 ? 1.648 -11.449 8.344 1.00 65.06 87 LEU A O 1
ATOM 687 N N . VAL A 1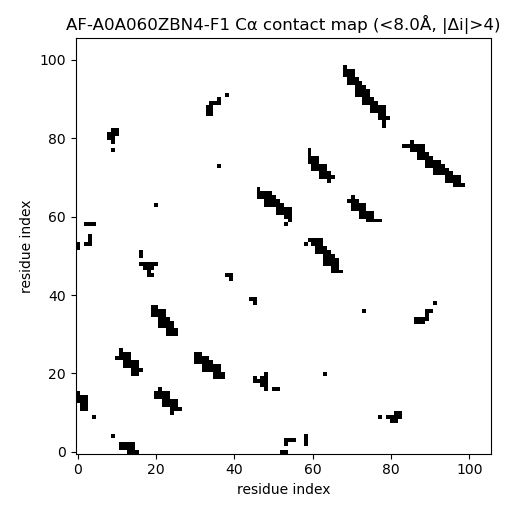 88 ? 1.830 -9.204 8.290 1.00 73.69 88 VAL A N 1
ATOM 688 C CA . VAL A 1 88 ? 1.390 -9.122 6.892 1.00 73.69 88 VAL A CA 1
ATOM 689 C C . VAL A 1 88 ? 2.570 -9.517 6.014 1.00 73.69 88 VAL A C 1
ATOM 691 O O . VAL A 1 88 ? 3.574 -8.809 5.943 1.00 73.69 88 VAL A O 1
ATOM 694 N N . SER A 1 89 ? 2.459 -10.663 5.351 1.00 78.44 89 SER A N 1
ATOM 695 C CA . SER A 1 89 ? 3.420 -11.068 4.329 1.00 78.44 89 SER A CA 1
ATOM 696 C C . SER A 1 89 ? 2.869 -10.716 2.961 1.00 78.44 89 SER A C 1
ATOM 698 O O . SER A 1 89 ? 1.671 -10.830 2.715 1.00 78.44 89 SER A O 1
ATOM 700 N N . GLY A 1 90 ? 3.743 -10.286 2.067 1.00 80.88 90 GLY A N 1
ATOM 701 C CA . GLY A 1 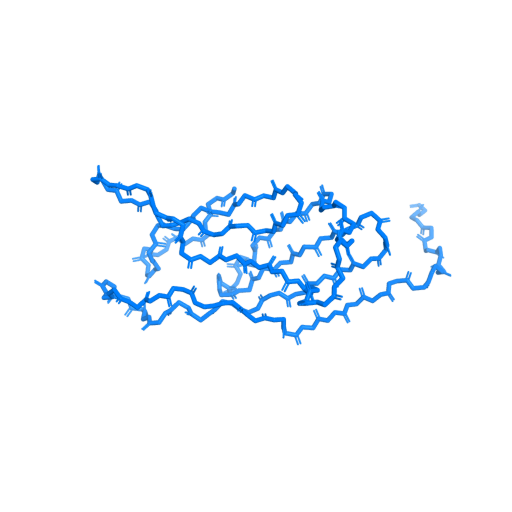90 ? 3.377 -9.944 0.712 1.00 80.88 90 GLY A CA 1
ATOM 702 C C . GLY A 1 90 ? 4.226 -10.700 -0.284 1.00 80.88 90 GLY A C 1
ATOM 703 O O . GLY A 1 90 ? 5.437 -10.843 -0.111 1.00 80.88 90 GLY A O 1
ATOM 704 N N . HIS A 1 91 ? 3.578 -11.195 -1.327 1.00 81.56 91 HIS A N 1
ATOM 705 C CA . HIS A 1 91 ? 4.224 -11.923 -2.403 1.00 81.56 91 HIS A CA 1
ATOM 706 C C . HIS A 1 91 ? 3.810 -11.349 -3.751 1.00 81.56 91 HIS A C 1
ATOM 708 O O . HIS A 1 91 ? 2.715 -10.816 -3.926 1.00 81.56 91 HIS A O 1
ATOM 714 N N . VAL A 1 92 ? 4.699 -11.485 -4.727 1.00 82.12 92 VAL A N 1
ATOM 715 C CA . VAL A 1 92 ? 4.372 -11.197 -6.118 1.00 82.12 92 VAL A CA 1
ATOM 716 C C . VAL A 1 92 ? 3.387 -12.262 -6.587 1.00 82.12 92 VAL A C 1
ATOM 718 O O . VAL A 1 92 ? 3.725 -13.445 -6.619 1.00 82.12 92 VAL A O 1
ATOM 721 N N . LYS A 1 93 ? 2.166 -11.856 -6.937 1.00 79.56 93 LYS A N 1
ATOM 722 C CA . LYS A 1 93 ? 1.196 -12.746 -7.587 1.00 79.56 93 LYS A CA 1
ATOM 723 C C . LYS A 1 93 ? 1.442 -12.813 -9.081 1.00 79.56 93 LYS A C 1
ATOM 725 O O . LYS A 1 93 ? 1.396 -13.885 -9.677 1.00 79.56 93 LYS A O 1
ATOM 730 N N . THR A 1 94 ? 1.659 -11.666 -9.707 1.00 81.38 94 THR A N 1
ATOM 731 C CA . THR A 1 94 ? 1.841 -11.581 -11.156 1.00 81.38 94 THR A CA 1
ATOM 732 C C . THR A 1 94 ? 2.631 -10.332 -11.494 1.00 81.38 94 THR A C 1
ATOM 734 O O . THR A 1 94 ? 2.374 -9.270 -10.938 1.00 81.38 94 THR A O 1
ATOM 737 N N . GLN A 1 95 ? 3.566 -10.449 -12.429 1.00 79.19 95 GLN A N 1
ATOM 738 C CA . GLN A 1 95 ? 4.225 -9.304 -13.043 1.00 79.19 95 GLN A CA 1
ATOM 739 C C . GLN A 1 95 ? 3.837 -9.236 -14.507 1.00 79.19 95 GLN A C 1
ATOM 741 O O . GLN A 1 95 ? 3.882 -10.236 -15.222 1.00 79.19 95 GLN A O 1
ATOM 746 N N . LEU A 1 96 ? 3.474 -8.041 -14.932 1.00 77.25 96 LEU A N 1
ATOM 747 C CA . LEU A 1 96 ? 3.157 -7.691 -16.299 1.00 77.25 96 LEU A CA 1
ATOM 748 C C . LEU A 1 96 ? 4.249 -6.731 -16.750 1.00 77.25 96 LEU A C 1
ATOM 750 O O . LEU A 1 96 ? 4.422 -5.674 -16.155 1.00 77.25 96 LEU A O 1
ATOM 754 N N . ILE A 1 97 ? 5.003 -7.107 -17.774 1.00 76.44 97 ILE A N 1
ATOM 755 C CA . ILE A 1 97 ? 5.982 -6.220 -18.399 1.00 76.44 97 ILE A CA 1
ATOM 756 C C . ILE A 1 97 ? 5.353 -5.788 -19.710 1.00 76.44 97 ILE A C 1
ATOM 758 O O . ILE A 1 97 ? 5.141 -6.614 -20.604 1.00 76.44 97 ILE A O 1
ATOM 762 N N . ALA A 1 98 ? 4.989 -4.515 -19.803 1.00 62.09 98 ALA A N 1
ATOM 763 C CA . ALA A 1 98 ? 4.485 -3.970 -21.044 1.00 62.09 98 ALA A CA 1
ATOM 764 C C . ALA A 1 98 ? 5.672 -3.770 -21.991 1.00 62.09 98 ALA A C 1
ATOM 766 O O . ALA A 1 98 ? 6.380 -2.773 -21.929 1.00 62.09 98 ALA A O 1
ATOM 767 N N . HIS A 1 99 ? 5.901 -4.727 -22.889 1.00 64.00 99 HIS A N 1
ATOM 768 C CA . HIS A 1 99 ? 6.675 -4.438 -24.088 1.00 64.00 99 HIS A CA 1
ATOM 769 C C . HIS A 1 99 ? 5.795 -3.576 -24.988 1.00 64.00 99 HIS A C 1
ATOM 771 O O . HIS A 1 99 ? 4.752 -4.036 -25.450 1.00 64.00 99 HIS A O 1
ATOM 777 N N . ASP A 1 100 ? 6.195 -2.317 -25.147 1.00 48.12 100 ASP A N 1
ATOM 778 C CA . ASP A 1 100 ? 5.470 -1.281 -25.869 1.00 48.12 100 ASP A CA 1
ATOM 779 C C . ASP A 1 100 ? 4.873 -1.803 -27.184 1.00 48.12 100 ASP A C 1
ATOM 781 O O . ASP A 1 100 ? 5.569 -2.176 -28.134 1.00 48.12 100 ASP A O 1
ATOM 785 N N . LYS A 1 101 ? 3.547 -1.840 -27.214 1.00 42.03 101 LYS A N 1
ATOM 786 C CA . LYS A 1 101 ? 2.814 -1.510 -28.419 1.00 42.03 101 LYS A CA 1
ATOM 787 C C . LYS A 1 101 ? 1.712 -0.570 -27.973 1.00 42.03 101 LYS A C 1
ATOM 789 O O . LYS A 1 101 ? 0.676 -1.021 -27.488 1.00 42.03 101 LYS A O 1
ATOM 794 N N . GLU A 1 102 ? 2.022 0.720 -28.030 1.00 47.88 102 GLU A N 1
ATOM 795 C CA . GLU A 1 102 ? 1.074 1.823 -28.178 1.00 47.88 102 GLU A CA 1
ATOM 796 C C . GLU A 1 102 ? -0.366 1.355 -28.467 1.00 47.88 102 GLU A C 1
ATOM 798 O O . GLU A 1 102 ? -0.665 0.795 -29.524 1.00 47.88 102 GLU A O 1
ATOM 803 N N . VAL A 1 103 ? -1.280 1.591 -27.523 1.00 37.94 103 VAL A N 1
ATOM 804 C CA . VAL A 1 103 ? -2.707 1.626 -27.837 1.00 37.94 103 VAL A CA 1
ATOM 805 C C . VAL A 1 103 ? -3.155 3.066 -27.632 1.00 37.94 103 VAL A C 1
ATOM 807 O O . VAL A 1 103 ? -3.163 3.589 -26.521 1.00 37.94 103 VAL A O 1
ATOM 810 N N . CYS A 1 104 ? -3.393 3.748 -28.750 1.00 48.12 104 CYS A N 1
ATOM 811 C CA . CYS A 1 104 ? -3.900 5.109 -28.779 1.00 48.12 104 CYS A CA 1
ATOM 812 C C . CYS A 1 104 ? -5.276 5.150 -28.099 1.00 48.12 104 CYS A C 1
ATOM 814 O O . CYS A 1 104 ? -6.163 4.386 -28.483 1.00 48.12 104 CYS A O 1
ATOM 816 N N . GLU A 1 105 ? -5.480 6.061 -27.149 1.00 42.56 105 GLU A N 1
ATOM 817 C CA . GLU A 1 105 ? -6.830 6.539 -26.849 1.00 42.56 105 GLU A CA 1
ATOM 818 C C . GLU A 1 105 ? -7.198 7.579 -27.919 1.00 42.56 105 GLU A C 1
ATOM 820 O O . GLU A 1 105 ? -6.439 8.521 -28.163 1.00 42.56 105 GLU A O 1
ATOM 825 N N . GLY A 1 106 ? -8.300 7.325 -28.629 1.00 36.31 106 GLY A N 1
ATOM 826 C CA . GLY A 1 106 ? -8.866 8.193 -29.668 1.00 36.31 106 GLY A 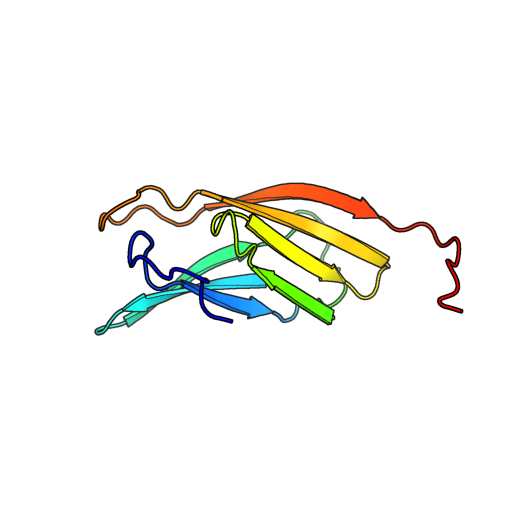CA 1
ATOM 827 C C . GLY A 1 106 ? -10.043 9.017 -29.174 1.00 36.31 106 GLY A C 1
ATOM 828 O O . GLY A 1 106 ? -10.572 8.707 -28.085 1.00 36.31 106 GLY A O 1
#

Solvent-accessible surface area (backbone atoms only — not comparable to full-atom values): 6370 Å² total; per-residue (Å²): 88,66,63,64,57,92,79,70,48,60,75,55,36,37,42,46,78,43,72,46,42,34,35,27,38,51,55,99,88,50,77,42,84,50,30,75,51,70,91,58,93,84,50,102,71,60,61,49,46,75,47,71,50,70,36,74,89,48,70,44,31,34,42,36,34,32,77,76,43,32,35,38,35,32,37,45,47,64,64,42,80,63,93,53,97,48,70,36,47,65,43,81,70,45,75,47,72,60,74,87,72,88,76,82,85,128

InterPro domains:
  IPR015943 WD40/YVTN repeat-like-containing domain superfamily [G3DSA:2.130.10.10] (2-102)
  IPR036322 WD40-repeat-containing domain superfamily [SSF50978] (2-87)
  IPR045159 WD repeat-containing protein DCAF7-like [PTHR19919] (1-103)

Sequence (106 aa):
MWIPDSKGVYPDLLATSGDYLRIWRVSETETRLECLLNNNKNSDFCAPLTSFDWNEVDPNLLGTSSIDTTCTIWGLETGQVLGRVNLVSGHVKTQLIAHDKEVCEG

Mean predicted aligned error: 9.15 Å

pLDDT: mean 76.55, std 15.02, range [36.31, 91.25]

Nearest PDB structures (foldseek):
  7uhy-assembly1_C-2  TM=7.162E-01  e=7.742E-02  Homo sapiens
  6zrc-assembly1_A  TM=6.912E-01  e=3.248E-01  Homo sapiens
  8bx8-assembly1_D  TM=6.122E-01  e=1.204E-01  Tetrahymena thermophila
  6g16-assembly4_G  TM=6.775E-01  e=5.335E-01  Homo sapiens

Organism: Oncorhynchus mykiss (NCBI:txid8022)

Radius of gyration: 14.93 Å; Cα contacts (8 Å, |Δi|>4): 209; chains: 1; bounding box: 37×22×50 Å

Secondary structure (DSSP, 8-state):
-B---TTS-S--EEEE-SSSEEEEEE-SS-EEEEEEE-S-SS-S--PPEEEEEE-SS-TTEEEEEETTSEEEEEEEE-S-SSS-----EEEEEEEEE---------